Protein AF-A0A2V1CF08-F1 (afdb_monomer)

Sequence (91 aa):
MCYHRRTVYSCRHNGWARRVRTCNLQKAFLDGSFSQECEIMNAHPLHSVKVETVCQACSKKQRKTAATLSKIRSELRTLNEKVAKAQKGNG

Secondary structure (DSSP, 8-state):
-EEEEEEEETTSPEEEEEEEE--HHHHHHHTTS-SS----EEEEEEEEEEESSPPHHHHHHHHHHHHHHHHHHHHHHHHHHHHHHHHHH--

pL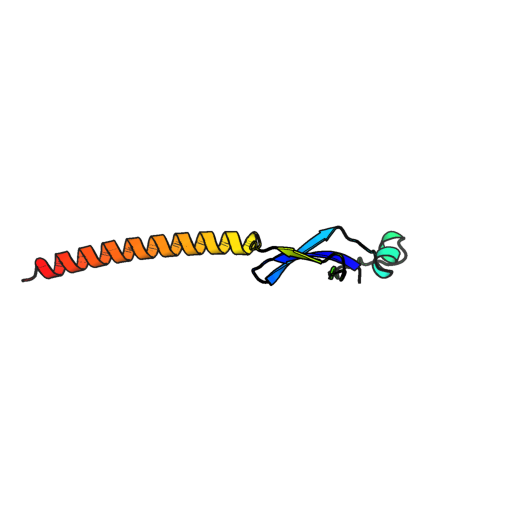DDT: mean 92.38, std 7.56, range [50.31, 98.12]

Radius of gyration: 25.94 Å; Cα contacts (8 Å, |Δi|>4): 108; chains: 1; bounding box: 57×17×70 Å

Solvent-accessible surface area (backbone atoms only — not comparable to full-atom values): 5182 Å² total; per-residue (Å²): 110,29,26,20,31,27,36,38,23,62,71,73,45,77,45,80,54,66,75,75,42,83,23,68,59,38,48,32,27,74,72,65,82,36,94,57,73,67,84,52,82,37,69,34,84,91,45,53,44,80,43,88,51,61,46,71,70,56,49,53,49,50,52,51,52,52,53,52,52,52,52,51,53,52,51,50,50,55,48,52,54,51,52,55,50,54,61,66,74,74,114

Nearest PDB structures (foldseek):
  2y5c-assembly1_A  TM=3.535E-01  e=3.540E+00  Homo sapiens
  3u7z-assembly2_B  TM=4.258E-01  e=4.334E+00  Mediterraneibacter gnavus ATCC 29149
  6ibe-assembly1_A  TM=4.180E-01  e=5.306E+00  Homo sapiens
  6jo2-assembly1_A  TM=3.189E-01  e=4.960E+00  Thermosynechococcus vestitus BP-1

Foldseek 3Di:
DWEFQWEQELVRDIDTDDTPGDDPQQVCCVVVVHVDHDPDYDYDPVRYHYDDHDDPVVVVVVVVVVVVVVVVVVVVVVVVVVVVVVVVVVD

Structure (mmCIF, N/CA/C/O backbone):
data_AF-A0A2V1CF08-F1
#
_entry.id   AF-A0A2V1CF08-F1
#
loop_
_atom_site.group_PDB
_atom_site.id
_atom_site.type_symbol
_atom_site.label_atom_id
_atom_site.label_alt_id
_atom_site.label_comp_id
_atom_site.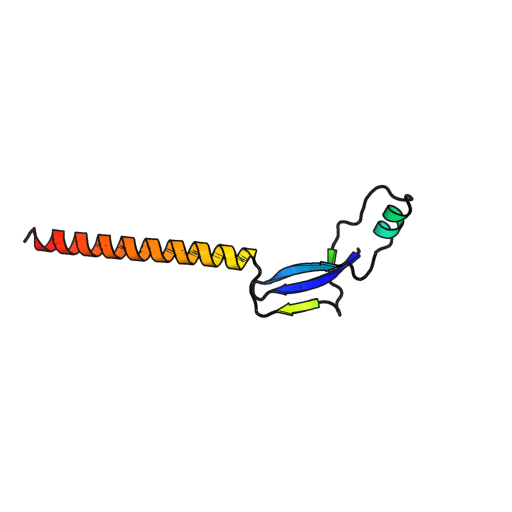label_asym_id
_atom_site.label_entity_id
_atom_site.label_seq_id
_atom_site.pdbx_PDB_ins_code
_atom_site.Cartn_x
_atom_site.Cartn_y
_atom_site.Cartn_z
_atom_site.occupancy
_atom_site.B_iso_or_equiv
_atom_site.auth_seq_id
_atom_site.auth_comp_id
_atom_site.auth_asym_id
_atom_site.auth_atom_id
_atom_site.pdbx_PDB_model_num
ATOM 1 N N . MET A 1 1 ? 10.416 6.142 -21.014 1.00 82.12 1 MET A N 1
ATOM 2 C CA . MET A 1 1 ? 9.803 5.607 -19.778 1.00 82.12 1 MET A CA 1
ATOM 3 C C . MET A 1 1 ? 9.536 4.118 -19.941 1.00 82.12 1 MET A C 1
ATOM 5 O O . MET A 1 1 ? 9.087 3.714 -21.013 1.00 82.12 1 MET A O 1
ATOM 9 N N . CYS A 1 2 ? 9.862 3.306 -18.936 1.00 90.38 2 CYS A N 1
ATOM 10 C CA . CYS A 1 2 ? 9.649 1.857 -18.972 1.00 90.38 2 CYS A CA 1
ATOM 11 C C . CYS A 1 2 ? 8.168 1.524 -18.762 1.00 90.38 2 CYS A C 1
ATOM 13 O O . CYS A 1 2 ? 7.495 2.160 -17.953 1.00 90.38 2 CYS A O 1
ATOM 15 N N . TYR A 1 3 ? 7.660 0.514 -19.470 1.00 92.62 3 TYR A N 1
ATOM 16 C CA . TYR A 1 3 ? 6.306 0.016 -19.238 1.00 92.62 3 TYR A CA 1
ATOM 17 C C . TYR A 1 3 ? 6.330 -1.186 -18.310 1.00 92.62 3 TYR A C 1
ATOM 19 O O . TYR A 1 3 ? 7.099 -2.126 -18.513 1.00 92.62 3 TYR A O 1
ATOM 27 N N . HIS A 1 4 ? 5.439 -1.170 -17.331 1.00 93.38 4 HIS A N 1
ATOM 28 C CA . HIS A 1 4 ? 5.279 -2.190 -16.310 1.00 93.38 4 HIS A CA 1
ATOM 29 C C . HIS A 1 4 ? 3.848 -2.718 -16.316 1.00 93.38 4 HIS A C 1
ATOM 31 O O . HIS A 1 4 ? 2.895 -2.018 -16.684 1.00 93.38 4 HIS A O 1
ATOM 37 N N . ARG A 1 5 ? 3.699 -3.972 -15.883 1.00 92.44 5 ARG A N 1
ATOM 38 C CA . ARG A 1 5 ? 2.383 -4.518 -15.563 1.00 92.44 5 ARG A CA 1
ATOM 39 C C . ARG A 1 5 ? 1.874 -3.817 -14.303 1.00 92.44 5 ARG A C 1
ATOM 41 O O . ARG A 1 5 ? 2.602 -3.727 -13.314 1.00 92.44 5 ARG A O 1
ATOM 48 N N . ARG A 1 6 ? 0.638 -3.320 -14.349 1.00 94.88 6 ARG A N 1
ATOM 49 C CA . ARG A 1 6 ? 0.017 -2.558 -13.259 1.00 94.88 6 ARG A CA 1
ATOM 50 C C . ARG A 1 6 ? -1.191 -3.305 -12.708 1.00 94.88 6 ARG A C 1
ATOM 52 O O . ARG A 1 6 ? -2.054 -3.724 -13.473 1.00 94.88 6 ARG A O 1
ATOM 59 N N . THR A 1 7 ? -1.288 -3.388 -11.391 1.00 95.19 7 THR A N 1
ATOM 60 C CA . THR A 1 7 ? -2.504 -3.788 -10.679 1.00 95.19 7 THR A CA 1
ATOM 61 C C . THR A 1 7 ? -3.136 -2.549 -10.064 1.00 95.19 7 THR A C 1
ATOM 63 O O . THR A 1 7 ? -2.468 -1.829 -9.329 1.00 95.19 7 THR A O 1
ATOM 66 N N . VAL A 1 8 ? -4.406 -2.289 -10.346 1.00 95.31 8 VAL A N 1
ATOM 67 C CA . VAL A 1 8 ? -5.173 -1.203 -9.726 1.00 95.31 8 VAL A CA 1
ATOM 68 C C . VAL A 1 8 ? -6.098 -1.824 -8.687 1.00 95.31 8 VAL A C 1
ATOM 70 O O . VAL A 1 8 ? -7.013 -2.568 -9.037 1.00 95.31 8 VAL A O 1
ATOM 73 N N . TYR A 1 9 ? -5.832 -1.541 -7.416 1.00 97.69 9 TYR A N 1
ATOM 74 C CA . TYR A 1 9 ? -6.635 -2.027 -6.293 1.00 97.69 9 TYR A CA 1
ATOM 75 C C . TYR A 1 9 ? -7.915 -1.196 -6.133 1.00 97.69 9 TYR A C 1
ATOM 77 O O . TYR A 1 9 ? -7.950 -0.025 -6.521 1.00 97.69 9 TYR A O 1
ATOM 85 N N . SER A 1 10 ? -8.935 -1.743 -5.469 1.00 97.38 10 SER A N 1
ATOM 86 C CA . SER A 1 10 ? -10.188 -1.019 -5.186 1.00 97.38 10 SER A CA 1
ATOM 87 C C . SER A 1 10 ? -9.974 0.242 -4.338 1.00 97.38 10 SER A C 1
ATOM 89 O O . SER A 1 10 ? -10.686 1.232 -4.486 1.00 97.38 10 SER A O 1
ATOM 91 N N . CYS A 1 11 ? -8.905 0.276 -3.534 1.00 97.00 11 CYS A N 1
ATOM 92 C CA . CYS A 1 11 ? -8.461 1.463 -2.798 1.00 97.00 11 CYS A CA 1
ATOM 93 C C . CYS A 1 11 ? -7.707 2.505 -3.655 1.00 97.00 11 CYS A C 1
ATOM 95 O O . CYS A 1 11 ? -7.031 3.363 -3.094 1.00 97.00 11 CYS A O 1
ATOM 97 N N . ARG A 1 12 ? -7.755 2.405 -4.993 1.00 95.25 12 ARG A N 1
ATOM 98 C CA . ARG A 1 12 ? -7.110 3.298 -5.984 1.00 95.25 12 ARG A CA 1
ATOM 99 C C . ARG A 1 12 ? -5.579 3.377 -5.936 1.00 95.25 12 ARG A C 1
ATOM 101 O O . ARG A 1 12 ? -4.981 4.191 -6.633 1.00 95.25 12 ARG A O 1
ATOM 108 N N . HIS A 1 13 ? -4.932 2.509 -5.167 1.00 95.81 13 HIS A N 1
ATOM 109 C CA . HIS A 1 13 ? -3.480 2.365 -5.205 1.00 95.81 13 HIS A CA 1
ATOM 110 C C . HIS A 1 13 ? -3.052 1.490 -6.382 1.00 95.81 13 HIS A C 1
ATOM 112 O O . HIS A 1 13 ? -3.785 0.594 -6.808 1.00 95.81 13 HIS A O 1
ATOM 118 N N . ASN A 1 14 ? -1.832 1.727 -6.860 1.00 94.88 14 ASN A N 1
ATOM 119 C CA . ASN A 1 14 ? -1.213 0.936 -7.913 1.00 94.88 14 ASN A CA 1
ATOM 120 C C . ASN A 1 14 ? -0.194 -0.035 -7.310 1.00 94.88 14 ASN A C 1
ATOM 122 O O . ASN A 1 14 ? 0.634 0.353 -6.490 1.00 94.88 14 ASN A O 1
ATOM 126 N N . GLY A 1 15 ? -0.251 -1.292 -7.736 1.00 93.56 15 GLY A N 1
ATOM 127 C CA . GLY A 1 15 ? 0.835 -2.254 -7.611 1.00 93.56 15 GLY A CA 1
ATOM 128 C C . GLY A 1 15 ? 1.591 -2.336 -8.929 1.00 93.56 15 GLY A C 1
ATOM 129 O O . GLY A 1 15 ? 0.973 -2.425 -9.991 1.00 93.56 15 GLY A O 1
ATOM 130 N N . TRP A 1 16 ? 2.915 -2.322 -8.860 1.00 92.50 16 TRP A N 1
ATOM 131 C CA . TRP A 1 16 ? 3.783 -2.466 -10.021 1.00 92.50 16 TRP A CA 1
ATOM 132 C C . TRP A 1 16 ? 4.413 -3.851 -10.007 1.00 92.50 16 TRP A C 1
ATOM 134 O O . TRP A 1 16 ? 4.940 -4.289 -8.988 1.00 92.50 16 TRP A O 1
ATOM 144 N N . ALA A 1 17 ? 4.323 -4.553 -11.129 1.00 87.62 17 ALA A N 1
ATOM 145 C CA . ALA A 1 17 ? 4.959 -5.848 -11.320 1.00 87.62 17 ALA A CA 1
ATOM 146 C C . ALA A 1 17 ? 6.090 -5.733 -12.355 1.00 87.62 17 ALA A C 1
ATOM 148 O O . ALA A 1 17 ? 6.577 -4.637 -12.661 1.00 87.62 17 ALA A O 1
ATOM 149 N N . ARG A 1 18 ? 6.522 -6.883 -12.889 1.00 87.12 18 ARG A N 1
ATOM 150 C CA . ARG A 1 18 ? 7.637 -6.968 -13.837 1.00 87.12 18 ARG A CA 1
ATOM 151 C C . ARG A 1 18 ? 7.503 -5.975 -14.994 1.00 87.12 18 ARG A C 1
ATOM 153 O O . ARG A 1 18 ? 6.403 -5.702 -15.494 1.00 87.12 18 ARG A O 1
ATOM 160 N N . ARG A 1 19 ? 8.658 -5.474 -15.427 1.00 89.25 19 ARG A N 1
ATOM 161 C CA . ARG A 1 19 ? 8.798 -4.646 -16.622 1.00 89.25 19 ARG A CA 1
ATOM 162 C C . ARG A 1 19 ? 8.335 -5.451 -17.838 1.00 89.25 19 ARG A C 1
ATOM 164 O O . ARG A 1 19 ? 8.731 -6.597 -18.015 1.00 89.25 19 ARG A O 1
ATOM 171 N N . VAL A 1 20 ? 7.471 -4.848 -18.644 1.00 88.94 20 VAL A N 1
ATOM 172 C CA . VAL A 1 20 ? 6.958 -5.411 -19.900 1.00 88.94 20 VAL A CA 1
ATOM 173 C C . VAL A 1 20 ? 7.763 -4.889 -21.085 1.00 88.94 20 VAL A C 1
ATOM 175 O O . VAL A 1 20 ? 8.052 -5.637 -22.010 1.00 88.94 20 VAL A O 1
ATOM 178 N N . ARG A 1 21 ? 8.148 -3.607 -21.059 1.00 90.06 21 ARG A N 1
ATOM 179 C CA . ARG A 1 21 ? 8.957 -2.996 -22.118 1.00 90.06 21 ARG A CA 1
ATOM 180 C C . ARG A 1 21 ? 9.990 -2.047 -21.534 1.00 90.06 21 ARG A C 1
ATOM 182 O O . ARG A 1 21 ? 9.661 -1.126 -20.786 1.00 90.06 21 ARG A O 1
ATOM 189 N N . THR A 1 22 ? 11.233 -2.259 -21.939 1.00 91.88 22 THR A N 1
ATOM 190 C CA . THR A 1 22 ? 12.382 -1.421 -21.596 1.00 91.88 22 THR A CA 1
ATOM 191 C C . THR A 1 22 ? 12.444 -0.208 -22.519 1.00 91.88 22 THR A C 1
ATOM 193 O O . THR A 1 22 ? 12.293 -0.344 -23.735 1.00 91.88 22 THR A O 1
ATOM 196 N N . CYS A 1 23 ? 12.643 0.984 -21.954 1.00 92.00 23 CYS A N 1
ATOM 197 C CA . CYS A 1 23 ? 12.809 2.207 -22.740 1.00 92.00 23 CYS A CA 1
ATOM 198 C C . CYS A 1 23 ? 14.267 2.437 -23.147 1.00 92.00 23 CYS A C 1
ATOM 200 O O . CYS A 1 23 ? 15.161 1.812 -22.590 1.00 92.00 23 CYS A O 1
ATOM 202 N N . ASN A 1 24 ? 14.504 3.347 -24.094 1.00 93.25 24 ASN A N 1
ATOM 203 C CA . ASN A 1 24 ? 15.846 3.581 -24.636 1.00 93.25 24 ASN A CA 1
ATOM 204 C C . ASN A 1 24 ? 16.851 4.034 -23.569 1.00 93.25 24 ASN A C 1
ATOM 206 O O . ASN A 1 24 ? 17.967 3.545 -23.582 1.00 93.25 24 ASN A O 1
ATOM 210 N N . LEU A 1 25 ? 16.437 4.855 -22.597 1.00 93.25 25 LEU A N 1
ATOM 211 C CA . LEU A 1 25 ? 17.305 5.265 -21.485 1.00 93.25 25 LEU A CA 1
ATOM 212 C C . LEU A 1 25 ? 17.766 4.066 -20.651 1.00 93.25 25 LEU A C 1
ATOM 214 O O . LEU A 1 25 ? 18.939 3.924 -20.345 1.00 93.25 25 LEU A O 1
ATOM 218 N N . GLN A 1 26 ? 16.851 3.145 -20.348 1.00 93.62 26 GLN A N 1
ATOM 219 C CA . GLN A 1 26 ? 17.207 1.928 -19.627 1.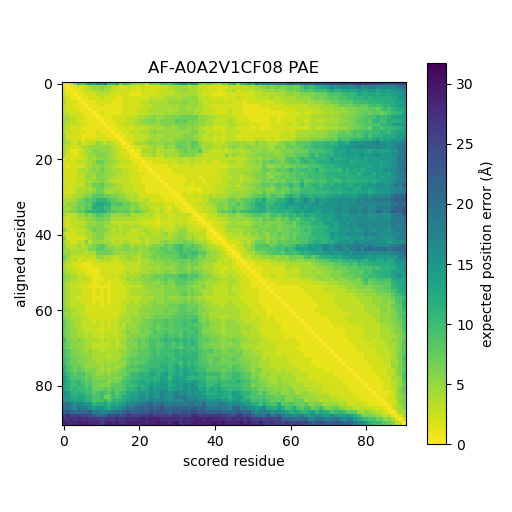00 93.62 26 GLN A CA 1
ATOM 220 C C . GLN A 1 26 ? 18.064 0.978 -20.473 1.00 93.62 26 GLN A C 1
ATOM 222 O O . GLN A 1 26 ? 18.862 0.242 -19.911 1.00 93.62 26 GLN A O 1
ATOM 227 N N . LYS A 1 27 ? 17.896 0.962 -21.801 1.00 94.12 27 LYS A N 1
ATOM 228 C CA . LYS A 1 27 ? 18.781 0.199 -22.693 1.00 94.12 27 LYS A CA 1
ATOM 229 C C . LYS A 1 27 ? 20.199 0.778 -22.671 1.00 94.12 27 LYS A C 1
ATOM 231 O O . LYS A 1 27 ? 21.118 0.019 -22.416 1.00 94.12 27 LYS A O 1
ATOM 236 N N . ALA A 1 28 ? 20.320 2.098 -22.807 1.00 93.69 28 ALA A N 1
ATOM 237 C CA . ALA A 1 28 ? 21.585 2.827 -22.743 1.00 93.69 28 ALA A CA 1
ATOM 238 C C . ALA A 1 28 ? 22.295 2.668 -21.386 1.00 93.69 28 ALA A C 1
ATOM 240 O O . ALA A 1 28 ? 23.511 2.570 -21.292 1.00 93.69 28 ALA A O 1
ATOM 241 N N . PHE A 1 29 ? 21.529 2.590 -20.298 1.00 94.56 29 PHE A N 1
ATOM 242 C CA . PHE A 1 29 ? 22.094 2.251 -18.995 1.00 94.56 29 PHE A CA 1
ATOM 243 C C . PHE A 1 29 ? 22.655 0.822 -18.956 1.00 94.56 29 PHE A C 1
ATOM 245 O O . PHE A 1 29 ? 23.744 0.588 -18.447 1.00 94.56 29 PHE A O 1
ATOM 252 N N . LEU A 1 30 ? 21.916 -0.147 -19.508 1.00 93.06 30 LEU A N 1
ATOM 253 C CA . LEU A 1 30 ? 22.320 -1.557 -19.508 1.00 93.06 30 LEU A CA 1
ATOM 254 C C . LEU A 1 30 ? 23.500 -1.852 -20.445 1.00 93.06 30 LEU A C 1
ATOM 256 O O . LEU A 1 30 ? 24.231 -2.803 -20.186 1.00 93.06 30 LEU A O 1
ATOM 260 N N . ASP A 1 31 ? 23.674 -1.079 -21.517 1.00 95.31 31 ASP A N 1
ATOM 261 C CA . ASP A 1 31 ? 24.815 -1.201 -22.436 1.00 95.31 31 ASP A CA 1
ATOM 262 C C . ASP A 1 31 ? 26.024 -0.331 -22.037 1.00 95.31 31 ASP A C 1
ATOM 264 O O . ASP A 1 31 ? 27.071 -0.398 -22.679 1.00 95.31 31 ASP A O 1
ATOM 268 N N . GLY A 1 32 ? 25.904 0.446 -20.953 1.00 94.62 32 GLY A N 1
ATOM 269 C CA . GLY A 1 32 ? 26.976 1.274 -20.403 1.00 94.62 32 GLY A CA 1
ATOM 270 C C . GLY A 1 32 ? 27.168 2.621 -21.103 1.00 94.62 32 GLY A C 1
ATOM 271 O O . GLY A 1 32 ? 28.029 3.395 -20.687 1.00 94.62 32 GLY A O 1
ATOM 272 N N . SER A 1 33 ? 26.369 2.944 -22.125 1.00 94.81 33 SER A N 1
ATOM 273 C CA . SER A 1 33 ? 26.409 4.252 -22.798 1.00 94.81 33 S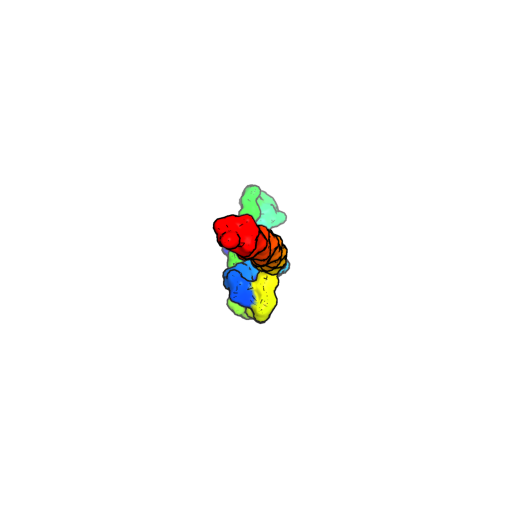ER A CA 1
ATOM 274 C C . SER A 1 33 ? 25.765 5.381 -21.984 1.00 94.81 33 SER A C 1
ATOM 276 O O . SER A 1 33 ? 25.912 6.555 -22.329 1.00 94.81 33 SER A O 1
ATOM 278 N N . PHE A 1 34 ? 25.065 5.055 -20.895 1.00 93.25 34 PHE A N 1
ATOM 279 C CA . PHE A 1 34 ? 24.442 6.027 -20.005 1.00 93.25 34 PHE A CA 1
ATOM 280 C C . PHE A 1 34 ? 24.600 5.639 -18.529 1.00 93.25 34 PHE A C 1
ATOM 282 O O . PHE A 1 34 ? 24.575 4.465 -18.176 1.00 93.25 34 PHE A O 1
ATOM 289 N N . SER A 1 35 ? 24.754 6.627 -17.646 1.00 92.38 35 SER A N 1
ATOM 290 C CA . SER A 1 35 ? 2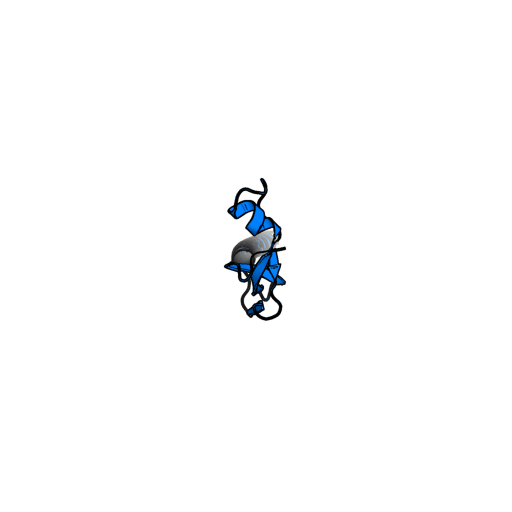5.125 6.400 -16.240 1.00 92.38 35 SER A CA 1
ATOM 291 C C . SER A 1 35 ? 23.948 6.197 -15.283 1.00 92.38 35 SER A C 1
ATOM 293 O O . SER A 1 35 ? 24.157 5.740 -14.162 1.00 92.38 35 SER A O 1
ATOM 295 N N . GLN A 1 36 ? 22.721 6.534 -15.690 1.00 92.75 36 GLN A N 1
ATOM 296 C CA . GLN A 1 36 ? 21.546 6.498 -14.814 1.00 92.75 36 GLN A CA 1
ATOM 297 C C . GLN A 1 36 ? 20.462 5.559 -15.337 1.00 92.75 36 GLN A C 1
ATOM 299 O O . GLN A 1 36 ? 20.133 5.555 -16.523 1.00 92.75 36 GLN A O 1
ATOM 304 N N . GLU A 1 37 ? 19.858 4.784 -14.440 1.00 91.94 37 GLU A N 1
ATOM 305 C CA . GLU A 1 37 ? 18.742 3.915 -14.797 1.00 91.94 37 GLU A CA 1
ATOM 306 C C . GLU A 1 37 ? 17.423 4.681 -14.977 1.00 91.94 37 GLU A C 1
ATOM 308 O O . GLU A 1 37 ? 17.251 5.822 -14.550 1.00 91.94 37 GLU A O 1
ATOM 313 N N . CYS A 1 38 ? 16.446 4.046 -15.630 1.00 90.06 38 CYS A N 1
ATOM 314 C CA . CYS A 1 38 ? 15.113 4.621 -15.748 1.00 90.06 38 CYS A CA 1
ATOM 315 C C . CYS A 1 38 ? 14.274 4.274 -14.516 1.00 90.06 38 CYS A C 1
ATOM 317 O O . CYS A 1 38 ? 13.737 3.170 -14.421 1.00 90.06 38 CYS A O 1
ATOM 319 N N . GLU A 1 39 ? 14.066 5.257 -13.645 1.00 89.00 39 GLU A N 1
ATOM 320 C CA . GLU A 1 39 ? 13.233 5.117 -12.439 1.00 89.00 39 GLU A CA 1
ATOM 321 C C . GLU A 1 39 ? 11.725 5.292 -12.708 1.00 89.00 39 GLU A C 1
ATOM 323 O O . GLU A 1 39 ? 10.872 4.987 -11.872 1.00 89.00 39 GLU A O 1
ATOM 328 N N . ILE A 1 40 ? 11.358 5.777 -13.899 1.00 89.00 40 ILE A N 1
ATOM 329 C CA . ILE A 1 40 ? 9.965 6.096 -14.221 1.00 89.00 40 ILE A CA 1
ATOM 330 C C . ILE A 1 40 ? 9.202 4.836 -14.646 1.00 89.00 40 ILE A C 1
ATOM 332 O O . ILE A 1 40 ? 9.428 4.276 -15.728 1.00 89.00 40 ILE A O 1
ATOM 336 N N . MET A 1 41 ? 8.221 4.458 -13.826 1.00 88.12 41 MET A N 1
ATOM 337 C CA . MET A 1 41 ? 7.277 3.374 -14.093 1.00 88.12 41 MET A CA 1
ATOM 338 C C . MET A 1 41 ? 5.994 3.884 -14.755 1.00 88.12 41 MET A C 1
ATOM 340 O O . MET A 1 41 ? 5.191 4.575 -14.131 1.00 88.12 41 MET A O 1
ATOM 344 N N . ASN A 1 42 ? 5.755 3.467 -16.000 1.00 90.06 42 ASN A N 1
ATOM 345 C CA . ASN A 1 42 ? 4.488 3.689 -16.692 1.00 90.06 42 ASN A CA 1
ATOM 346 C C . ASN A 1 42 ? 3.667 2.412 -16.803 1.00 90.06 42 ASN A C 1
ATOM 348 O O . ASN A 1 42 ? 4.189 1.312 -16.980 1.00 90.06 42 ASN A O 1
ATOM 352 N N . ALA A 1 43 ? 2.347 2.561 -16.777 1.00 89.06 43 ALA A N 1
ATOM 353 C CA . ALA A 1 43 ? 1.442 1.447 -17.001 1.00 89.06 43 ALA A CA 1
ATOM 354 C C . ALA A 1 43 ? 1.321 1.146 -18.491 1.00 89.06 43 ALA A C 1
ATOM 356 O O . ALA A 1 43 ? 1.021 2.039 -19.284 1.00 89.06 43 ALA A O 1
ATOM 357 N N . HIS A 1 44 ? 1.497 -0.118 -18.875 1.00 84.50 44 HIS A N 1
ATOM 358 C CA . HIS A 1 44 ? 1.082 -0.528 -20.210 1.00 84.50 44 HIS A CA 1
ATOM 359 C C . HIS A 1 44 ? -0.457 -0.561 -20.277 1.00 84.50 44 HIS A C 1
ATOM 361 O O . HIS A 1 44 ? -1.070 -1.187 -19.397 1.00 84.50 44 HIS A O 1
ATOM 367 N N . PRO A 1 45 ? -1.095 0.041 -21.300 1.00 78.38 45 PRO A N 1
ATOM 368 C CA . PRO A 1 45 ? -2.554 0.056 -21.427 1.00 78.38 45 PRO A CA 1
ATOM 369 C C . PRO A 1 45 ? -3.174 -1.348 -21.377 1.00 78.38 45 PRO A C 1
ATOM 371 O O . PRO A 1 45 ? -4.110 -1.579 -20.621 1.00 78.38 45 PRO A O 1
ATOM 374 N N . LEU A 1 46 ? -2.574 -2.311 -22.086 1.00 86.44 46 LEU A N 1
ATOM 375 C CA . LEU A 1 46 ? -3.065 -3.696 -22.182 1.00 86.44 46 LEU A CA 1
ATOM 376 C C . LEU A 1 46 ? -2.586 -4.634 -21.059 1.00 86.44 46 LEU A C 1
ATOM 378 O O . LEU A 1 46 ? -3.039 -5.768 -20.973 1.00 86.44 46 LEU A O 1
ATOM 382 N N . HIS A 1 47 ? -1.669 -4.193 -20.189 1.00 87.31 47 HIS A N 1
ATOM 383 C CA . HIS A 1 47 ? -1.197 -5.006 -19.052 1.00 87.31 47 HIS A CA 1
ATOM 384 C C . HIS A 1 47 ? -1.550 -4.362 -17.711 1.00 87.31 47 HIS A C 1
ATOM 386 O O . HIS A 1 47 ? -0.830 -4.508 -16.721 1.00 87.31 47 HIS A O 1
ATOM 392 N N . SER A 1 48 ? -2.664 -3.632 -17.689 1.00 91.00 48 SER A N 1
ATOM 393 C CA . SER A 1 48 ? -3.283 -3.150 -16.463 1.00 91.00 48 SER A CA 1
ATOM 394 C C . SER A 1 48 ? -4.427 -4.081 -16.074 1.00 91.00 48 SER A C 1
ATOM 396 O O . SER A 1 48 ? -5.329 -4.307 -16.873 1.00 91.00 48 SER A O 1
ATOM 398 N N . VAL A 1 49 ? -4.410 -4.592 -14.846 1.00 92.81 49 VAL A N 1
ATOM 399 C CA . VAL A 1 49 ? -5.520 -5.367 -14.276 1.00 92.81 49 VAL A CA 1
ATOM 400 C C . VAL A 1 49 ? -6.127 -4.603 -13.111 1.00 92.81 49 VAL A C 1
ATOM 402 O O . VAL A 1 49 ? -5.405 -4.020 -12.304 1.00 92.81 49 VAL A O 1
ATOM 405 N N . LYS A 1 50 ? -7.455 -4.583 -13.028 1.00 94.81 50 LYS A N 1
ATOM 406 C CA . LYS A 1 50 ? -8.171 -4.063 -11.862 1.00 94.81 50 LYS A CA 1
ATOM 407 C C . LYS A 1 50 ? -8.556 -5.240 -10.975 1.00 94.81 50 LYS A C 1
ATOM 409 O O . LYS A 1 50 ? -8.972 -6.271 -11.491 1.00 94.81 50 LYS A O 1
ATOM 414 N N . VAL A 1 51 ? -8.395 -5.085 -9.667 1.00 95.69 51 VAL A N 1
ATOM 415 C CA . VAL A 1 51 ? -8.792 -6.092 -8.678 1.00 95.69 51 VAL A CA 1
ATOM 416 C C . VAL A 1 51 ? -9.686 -5.448 -7.630 1.00 95.69 51 VAL A C 1
ATOM 418 O O . VAL A 1 51 ? -9.478 -4.298 -7.242 1.00 95.69 51 VAL A O 1
ATOM 421 N N . GLU A 1 52 ? -10.672 -6.198 -7.152 1.00 96.50 52 GLU A N 1
ATOM 422 C CA . GLU A 1 52 ? -11.643 -5.703 -6.167 1.00 96.50 52 GLU A CA 1
ATOM 423 C C . GLU A 1 52 ? -11.091 -5.691 -4.733 1.00 96.50 52 GLU A C 1
ATOM 425 O O . GLU A 1 52 ? -11.700 -5.151 -3.810 1.00 96.50 52 GLU A O 1
ATOM 430 N N . THR A 1 53 ? -9.883 -6.213 -4.534 1.00 96.06 53 THR A N 1
ATOM 431 C CA . THR A 1 53 ? -9.204 -6.213 -3.241 1.00 96.06 53 THR A CA 1
ATOM 432 C C . THR A 1 53 ? -8.487 -4.890 -2.971 1.00 96.06 53 THR A C 1
ATOM 434 O O . THR A 1 53 ? -8.051 -4.178 -3.880 1.00 96.06 53 THR A O 1
ATOM 437 N N . VAL A 1 54 ? -8.338 -4.553 -1.688 1.00 97.50 54 VAL A N 1
ATOM 438 C CA . VAL A 1 54 ? -7.509 -3.424 -1.243 1.00 97.50 54 VAL A CA 1
ATOM 439 C C . VAL A 1 54 ? -6.033 -3.821 -1.209 1.00 97.50 54 VAL A C 1
ATOM 441 O O . VAL A 1 54 ? -5.694 -4.984 -0.987 1.00 97.50 54 VAL A O 1
ATOM 444 N N . CYS A 1 55 ? -5.127 -2.853 -1.364 1.00 97.19 55 CYS A N 1
ATOM 445 C CA . CYS A 1 55 ? -3.697 -3.131 -1.249 1.00 97.19 55 CYS A CA 1
ATOM 446 C C . CYS A 1 55 ? -3.309 -3.519 0.192 1.00 97.19 55 CYS A C 1
ATOM 448 O O . CYS A 1 55 ? -3.979 -3.153 1.164 1.00 97.19 55 CYS A O 1
ATOM 450 N N . GLN A 1 56 ? -2.176 -4.209 0.353 1.00 95.88 56 GLN A N 1
ATOM 451 C CA . GLN A 1 56 ? -1.691 -4.679 1.658 1.00 95.88 56 GLN A CA 1
ATOM 452 C C . GLN A 1 56 ? -1.526 -3.540 2.680 1.00 95.88 56 GLN A C 1
ATOM 454 O O . GLN A 1 56 ? -1.869 -3.704 3.853 1.00 95.88 56 GLN A O 1
ATOM 459 N N . ALA A 1 57 ? -1.046 -2.371 2.242 1.00 96.50 57 ALA A N 1
ATOM 460 C CA . ALA A 1 57 ? -0.876 -1.204 3.104 1.00 96.50 57 ALA A CA 1
ATOM 461 C C . ALA A 1 57 ? -2.222 -0.688 3.641 1.00 96.50 57 ALA A C 1
ATOM 463 O O . ALA A 1 57 ? -2.364 -0.468 4.846 1.00 96.50 57 ALA A O 1
ATOM 464 N N . CYS A 1 58 ? -3.230 -0.556 2.772 1.00 97.38 58 CYS A N 1
ATOM 465 C CA . CYS A 1 58 ? -4.589 -0.182 3.169 1.00 97.38 58 CYS A CA 1
ATOM 466 C C . CYS A 1 58 ? -5.224 -1.237 4.071 1.00 97.38 58 CYS A C 1
ATOM 468 O O . CYS A 1 58 ? -5.781 -0.885 5.106 1.00 97.38 58 CYS A O 1
ATOM 470 N N . SER A 1 59 ? -5.068 -2.519 3.741 1.00 97.44 59 SER A N 1
ATOM 471 C CA . SER A 1 59 ? -5.548 -3.630 4.565 1.00 97.44 59 SER A CA 1
ATOM 472 C C . SER A 1 59 ? -4.963 -3.575 5.985 1.00 97.44 59 SER A C 1
ATOM 474 O O . SER A 1 59 ? -5.688 -3.676 6.974 1.00 97.44 59 SER A O 1
ATOM 476 N N . LYS A 1 60 ? -3.651 -3.321 6.117 1.00 97.81 60 LYS A N 1
ATOM 477 C CA . LYS A 1 60 ? -2.984 -3.170 7.421 1.00 97.81 60 LYS A CA 1
ATOM 478 C C . LYS A 1 60 ? -3.514 -1.964 8.201 1.00 97.81 60 LYS A C 1
ATOM 480 O O . LYS A 1 60 ? -3.724 -2.084 9.407 1.00 97.81 60 LYS A O 1
ATOM 485 N N . LYS A 1 61 ? -3.739 -0.825 7.536 1.00 97.19 61 LYS A N 1
ATOM 486 C CA . LYS A 1 61 ? -4.330 0.372 8.161 1.00 97.19 61 LYS A CA 1
ATOM 487 C C . LYS A 1 61 ? -5.751 0.097 8.654 1.00 97.19 61 LYS A C 1
ATOM 489 O O . LYS A 1 61 ? -6.022 0.342 9.821 1.00 97.19 61 LYS A O 1
ATOM 494 N N . GLN A 1 62 ? -6.606 -0.498 7.822 1.00 96.69 62 GLN A N 1
ATOM 495 C CA . GLN A 1 62 ? -7.982 -0.850 8.190 1.00 96.69 62 GLN A CA 1
ATOM 496 C C . GLN A 1 62 ? -8.036 -1.770 9.413 1.00 96.69 62 GLN A C 1
ATOM 498 O O . GLN A 1 62 ? -8.790 -1.493 10.340 1.00 96.69 62 GLN A O 1
ATOM 503 N N . ARG A 1 63 ? -7.187 -2.808 9.470 1.00 97.00 63 ARG A N 1
ATOM 504 C CA . ARG A 1 63 ? -7.102 -3.690 10.648 1.00 97.00 63 ARG A CA 1
ATOM 505 C C . ARG A 1 63 ? -6.729 -2.932 11.920 1.00 97.00 63 ARG A C 1
ATOM 507 O O . ARG A 1 63 ? -7.355 -3.140 12.954 1.00 97.00 63 ARG A O 1
ATOM 514 N N . LYS A 1 64 ? -5.733 -2.043 11.846 1.00 97.38 64 LYS A N 1
ATOM 515 C CA . LYS A 1 64 ? -5.337 -1.208 12.990 1.00 97.38 64 LYS A CA 1
ATOM 516 C C . LYS A 1 64 ? -6.479 -0.298 13.433 1.00 97.38 64 LYS A C 1
ATOM 518 O O . LYS A 1 64 ? -6.811 -0.286 14.610 1.00 97.38 64 LYS A O 1
ATOM 523 N N . THR A 1 65 ? -7.112 0.403 12.494 1.00 97.25 65 THR A N 1
ATOM 524 C CA . THR A 1 65 ? -8.252 1.281 12.781 1.00 97.25 65 THR A CA 1
ATOM 525 C C . THR A 1 65 ? -9.406 0.513 13.420 1.00 97.25 65 THR A C 1
ATOM 527 O O . THR A 1 65 ? -9.943 0.961 14.428 1.00 97.25 65 THR A O 1
ATOM 530 N N . ALA A 1 66 ? -9.758 -0.662 12.894 1.00 97.38 66 ALA A N 1
ATOM 531 C CA . ALA A 1 66 ? -10.810 -1.503 13.457 1.00 97.38 66 ALA A CA 1
ATOM 532 C C . ALA A 1 66 ? -10.494 -1.936 14.899 1.00 97.38 66 ALA A C 1
ATOM 534 O O . ALA A 1 66 ? -11.354 -1.833 15.772 1.00 97.38 66 ALA A O 1
ATOM 535 N N . ALA A 1 67 ? -9.250 -2.347 15.169 1.00 97.56 67 ALA A N 1
ATOM 536 C CA . ALA A 1 67 ? -8.809 -2.706 16.515 1.00 97.56 67 ALA A CA 1
ATOM 537 C C . ALA A 1 67 ? -8.892 -1.514 17.483 1.00 97.56 67 ALA A C 1
ATOM 539 O O . ALA A 1 67 ? -9.426 -1.644 18.585 1.00 97.56 67 ALA A O 1
ATOM 540 N N . THR A 1 68 ? -8.433 -0.333 17.057 1.00 98.06 68 THR A N 1
ATOM 541 C CA . THR A 1 68 ? -8.527 0.898 17.853 1.00 98.06 68 THR A CA 1
ATOM 542 C C . THR A 1 68 ? -9.980 1.268 18.150 1.00 98.06 68 THR A C 1
ATOM 544 O O . THR A 1 68 ? -10.313 1.537 19.300 1.00 98.06 68 THR A O 1
ATOM 547 N N . LEU A 1 69 ? -10.867 1.222 17.151 1.00 98.00 69 LEU A N 1
ATOM 548 C CA . LEU A 1 69 ? -12.292 1.509 17.344 1.00 98.00 69 LEU A CA 1
ATOM 549 C C . LEU A 1 69 ? -12.955 0.516 18.302 1.00 98.00 69 LEU A C 1
ATOM 551 O O . LEU A 1 69 ? -13.768 0.918 19.131 1.00 98.00 69 LEU A O 1
ATOM 555 N N . SER A 1 70 ? -12.596 -0.767 18.223 1.00 97.88 70 SER A N 1
ATOM 556 C CA . SER A 1 70 ? -13.091 -1.780 19.158 1.00 97.88 70 SER A CA 1
ATOM 557 C C . SER A 1 70 ? -12.671 -1.474 20.597 1.00 97.88 70 SER A C 1
ATOM 559 O O . SER A 1 70 ? -13.493 -1.567 21.508 1.00 97.88 70 SER 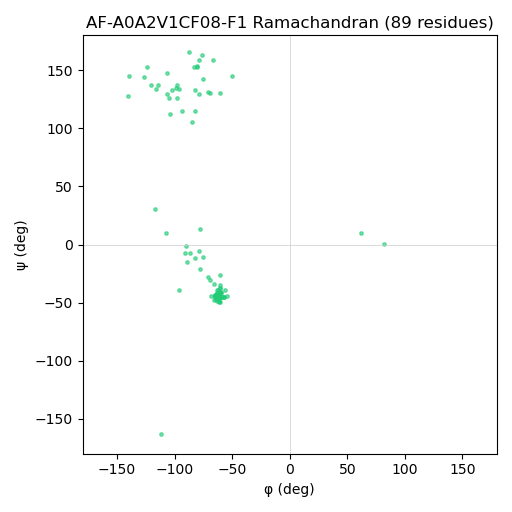A O 1
ATOM 561 N N . LYS A 1 71 ? -11.412 -1.066 20.802 1.00 98.00 71 LYS A N 1
ATOM 562 C CA . LYS A 1 71 ? -10.903 -0.668 22.119 1.00 98.00 71 LYS A CA 1
ATOM 563 C C . LYS A 1 71 ? -11.660 0.545 22.665 1.00 98.00 71 LYS A C 1
ATOM 565 O O . LYS A 1 71 ? -12.180 0.474 23.774 1.00 98.00 71 LYS A O 1
ATOM 570 N N . ILE A 1 72 ? -11.811 1.596 21.857 1.00 98.12 72 ILE A N 1
ATOM 571 C CA . ILE A 1 72 ? -12.543 2.814 22.242 1.00 98.12 72 ILE A CA 1
ATOM 572 C C . ILE A 1 72 ? -13.988 2.482 22.634 1.00 98.12 72 ILE A C 1
ATOM 574 O O . ILE A 1 72 ? -14.463 2.930 23.672 1.00 98.12 72 ILE A O 1
ATOM 578 N N . ARG A 1 73 ? -14.692 1.653 21.850 1.00 97.81 73 ARG A N 1
ATOM 579 C CA . ARG A 1 73 ? -16.066 1.230 22.180 1.00 97.81 73 ARG A CA 1
ATOM 580 C C . ARG A 1 73 ? -16.143 0.499 23.519 1.00 97.81 73 ARG A C 1
ATOM 582 O O . ARG A 1 73 ? -17.072 0.739 24.285 1.00 97.81 73 ARG A O 1
ATOM 589 N N . SER A 1 74 ? -15.178 -0.374 23.805 1.00 97.38 74 SER A N 1
ATOM 590 C CA . SER A 1 74 ? -15.118 -1.084 25.085 1.00 97.38 74 SER A CA 1
ATOM 591 C C . SER A 1 74 ? -14.874 -0.131 26.253 1.00 97.38 74 SER A C 1
ATOM 593 O O . SER A 1 74 ? -15.519 -0.261 27.289 1.00 97.38 74 SER A O 1
ATOM 595 N N . GLU A 1 75 ? -13.963 0.828 26.097 1.00 97.62 75 GLU A N 1
ATOM 596 C CA . GLU A 1 75 ? -13.662 1.826 27.129 1.00 97.62 75 GLU A CA 1
ATOM 597 C C . GLU A 1 75 ? -14.865 2.735 27.395 1.00 97.62 75 GLU A C 1
ATOM 599 O O . GLU A 1 75 ? -15.225 2.940 28.553 1.00 97.62 75 GLU A O 1
ATOM 604 N N . LEU A 1 76 ? -15.548 3.198 26.343 1.00 97.88 76 LEU A N 1
ATOM 605 C CA . LEU A 1 76 ? -16.777 3.987 26.464 1.00 97.88 76 LEU A CA 1
ATOM 606 C C . LEU A 1 76 ? -17.885 3.219 27.188 1.00 97.88 76 LEU A C 1
ATOM 608 O O . LEU A 1 76 ? -18.560 3.791 28.041 1.00 97.88 76 LEU A O 1
ATOM 612 N N . ARG A 1 77 ? -18.058 1.922 26.902 1.00 97.00 77 ARG A N 1
ATOM 613 C CA . ARG A 1 77 ? -19.034 1.086 27.615 1.00 97.00 77 ARG A CA 1
ATOM 614 C C . ARG A 1 77 ? -18.719 1.026 29.110 1.00 97.00 77 ARG A C 1
ATOM 616 O O . ARG A 1 77 ? -19.590 1.308 29.926 1.00 97.00 77 ARG A O 1
ATOM 623 N N . THR A 1 78 ? -17.466 0.738 29.459 1.00 96.50 78 THR A N 1
ATOM 624 C CA . THR A 1 78 ? -17.017 0.688 30.857 1.00 96.50 78 THR A CA 1
ATOM 625 C C . THR A 1 78 ? -17.196 2.033 31.566 1.00 96.50 78 THR A C 1
ATOM 627 O O . THR A 1 78 ? -17.602 2.072 32.726 1.00 96.50 78 THR A O 1
ATOM 630 N N . LEU A 1 79 ? -16.898 3.149 30.892 1.00 96.44 79 LEU A N 1
ATOM 631 C CA . LEU A 1 79 ? -17.101 4.489 31.445 1.00 96.44 79 LEU A CA 1
ATOM 632 C C . LEU A 1 79 ? -18.586 4.780 31.681 1.00 96.44 79 LEU A C 1
ATOM 634 O O . LEU A 1 79 ? -18.942 5.212 32.774 1.00 96.44 79 LEU A O 1
ATOM 638 N N . ASN A 1 80 ? -19.453 4.472 30.714 1.00 96.50 80 ASN A N 1
ATOM 639 C CA . ASN A 1 80 ? -20.899 4.648 30.853 1.00 96.50 80 ASN A CA 1
ATOM 640 C C . ASN A 1 80 ? -21.470 3.827 32.018 1.00 96.50 80 ASN A C 1
ATOM 642 O O . ASN A 1 80 ? -22.273 4.338 32.794 1.00 96.50 80 ASN A O 1
ATOM 646 N N . GLU A 1 81 ? -21.019 2.583 32.199 1.00 95.56 81 GLU A N 1
ATOM 647 C CA . GLU A 1 81 ? -21.418 1.747 33.338 1.00 95.56 81 GLU A CA 1
ATOM 648 C C . GLU A 1 81 ? -20.978 2.345 34.681 1.00 95.56 81 GLU A C 1
ATOM 650 O O . GLU A 1 81 ? -21.742 2.331 35.648 1.00 95.56 81 GLU A O 1
ATOM 655 N N . LYS A 1 82 ? -19.756 2.890 34.757 1.00 95.12 82 LYS A N 1
ATOM 656 C CA . LYS A 1 82 ? -19.250 3.557 35.966 1.00 95.12 82 LYS A CA 1
ATOM 657 C C . LYS A 1 82 ? 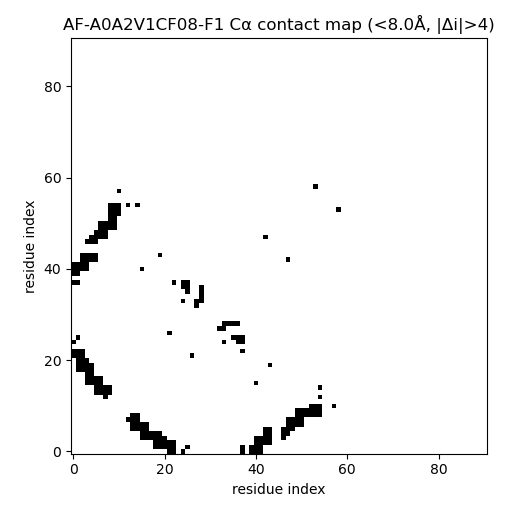-20.043 4.821 36.291 1.00 95.12 82 LYS A C 1
ATOM 659 O O . LYS A 1 82 ? -20.416 5.007 37.445 1.00 95.12 82 LYS A O 1
ATOM 664 N N . VAL A 1 83 ? -20.338 5.648 35.287 1.00 95.50 83 VAL A N 1
ATOM 665 C CA . VAL A 1 83 ? -21.158 6.860 35.449 1.00 95.50 83 VAL A CA 1
ATOM 666 C C . VAL A 1 83 ? -22.564 6.497 35.924 1.00 95.50 83 VAL A C 1
ATOM 668 O O . VAL A 1 83 ? -23.034 7.061 36.908 1.00 95.50 83 VAL A O 1
ATOM 671 N N . ALA A 1 84 ? -23.203 5.501 35.304 1.00 93.94 84 ALA A N 1
ATOM 672 C CA . ALA A 1 84 ? -24.534 5.048 35.700 1.00 93.94 84 ALA A CA 1
ATOM 673 C C . ALA A 1 84 ? -24.573 4.524 37.147 1.00 93.94 84 ALA A C 1
ATOM 675 O O . ALA A 1 84 ? -25.545 4.753 37.863 1.00 93.94 84 ALA A O 1
ATOM 676 N N . LYS A 1 85 ? -23.519 3.833 37.602 1.00 91.38 85 LYS A N 1
ATOM 677 C CA . LYS A 1 85 ? -23.395 3.395 39.003 1.00 91.38 85 LYS A CA 1
ATOM 678 C C . LYS A 1 85 ? -23.205 4.572 39.959 1.00 91.38 85 LYS A C 1
ATOM 680 O O . LYS A 1 85 ? -23.869 4.608 40.988 1.00 91.38 85 LYS A O 1
ATOM 685 N N . ALA A 1 86 ? -22.350 5.535 39.615 1.00 90.38 86 ALA A N 1
ATOM 686 C CA . ALA A 1 86 ? -22.116 6.723 40.437 1.00 90.38 86 ALA A CA 1
ATOM 687 C C . AL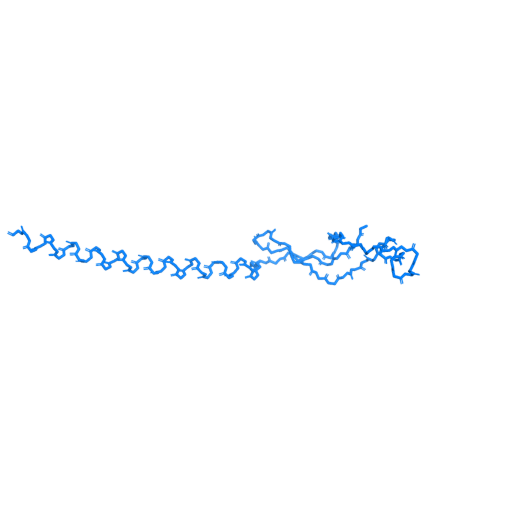A A 1 86 ? -23.382 7.586 40.585 1.00 90.38 86 ALA A C 1
ATOM 689 O O . ALA A 1 86 ? -23.679 8.059 41.675 1.00 90.38 86 ALA A O 1
ATOM 690 N N . GLN A 1 87 ? -24.172 7.729 39.517 1.00 85.75 87 GLN A N 1
ATOM 691 C CA . GLN A 1 87 ? -25.449 8.451 39.551 1.00 85.75 87 GLN A CA 1
ATOM 692 C C . GLN A 1 87 ? -26.498 7.768 40.440 1.00 85.75 87 GLN A C 1
ATOM 694 O O . GLN A 1 87 ? -27.283 8.455 41.080 1.00 85.75 87 GLN A O 1
ATOM 699 N N . LYS A 1 88 ? -26.499 6.430 40.514 1.00 77.50 88 LYS A N 1
ATOM 700 C CA . LYS A 1 88 ? -27.410 5.666 41.384 1.00 77.50 88 LYS A CA 1
ATOM 701 C C . LYS A 1 88 ? -27.002 5.651 42.860 1.00 77.50 88 LYS A C 1
ATOM 703 O O . LYS A 1 88 ? -27.839 5.336 43.689 1.00 77.50 88 LYS A O 1
ATOM 708 N N . GLY A 1 89 ? -25.734 5.921 43.178 1.00 68.75 89 GLY A N 1
ATOM 709 C CA . GLY A 1 89 ? -25.228 5.952 44.557 1.00 68.75 89 GLY A CA 1
ATOM 710 C C . GLY A 1 89 ? -25.287 7.328 45.231 1.00 68.75 89 GLY A C 1
ATOM 711 O O . GLY A 1 89 ? -24.987 7.419 46.415 1.00 68.75 89 GLY A O 1
ATOM 712 N N . ASN A 1 90 ? -25.644 8.379 44.485 1.00 58.72 90 ASN A N 1
ATOM 713 C CA . ASN A 1 90 ? -25.717 9.770 44.952 1.00 58.72 90 ASN A CA 1
ATOM 714 C C . ASN A 1 90 ? -27.162 10.293 45.119 1.00 58.72 90 ASN A C 1
ATOM 716 O O . ASN A 1 90 ? -27.345 11.499 45.283 1.00 58.72 90 ASN A O 1
ATOM 720 N N . GLY A 1 91 ? -28.173 9.422 45.039 1.00 50.31 91 GLY A N 1
ATOM 721 C CA . GLY A 1 91 ? -29.583 9.732 45.314 1.00 50.31 91 GLY A CA 1
ATOM 722 C C . GLY A 1 91 ? -30.115 8.839 46.419 1.00 50.31 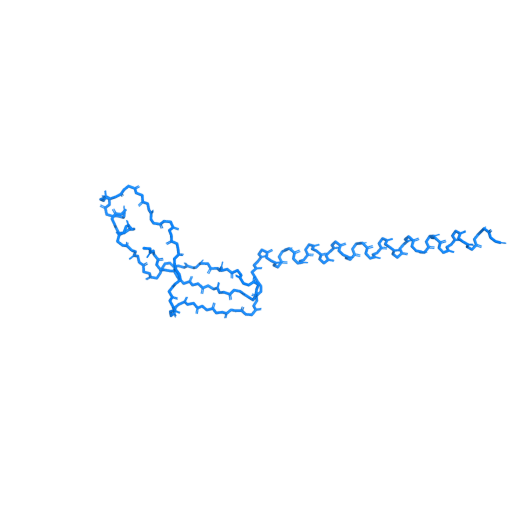91 GLY A C 1
ATOM 723 O O . GLY A 1 91 ? -30.978 9.326 47.177 1.00 50.31 91 GLY A O 1
#

Mean predicted aligned error: 6.91 Å